Protein AF-A0A949LM29-F1 (afdb_monomer)

Secondary structure (DSSP, 8-state):
--HHHHHHHHHHHHHHHHTTS-HHHHHHHHHHHGGGGHHHHHHS-----------HHHHHHHHHHHHHHHHTT--SGGGS---

Mean predicted aligned error: 14.47 Å

Foldseek 3Di:
DPVQLVVLLVVQLVLCVVLVHRSVVLSVVSNVVNNCSVVCSVPPDSDPPPPCCPDVVVVVVVVVVVVVVVVVVPPDPVPPPDD

Radius of gyration: 21.89 Å; Cα contacts (8 Å, |Δi|>4): 48; chains: 1; bounding box: 41×32×58 Å

pLDDT: mean 73.17, std 9.86, range [49.34, 85.0]

Solvent-accessible surface area (backbone atoms only — not comparable to full-atom values): 4984 Å² total; per-residue (Å²): 132,63,69,67,25,64,64,32,24,62,56,46,19,50,51,31,43,77,68,77,42,66,27,70,63,46,30,55,43,11,68,75,56,22,66,62,43,49,54,59,64,69,68,47,75,84,68,72,86,66,75,85,73,73,54,67,67,56,56,53,49,54,50,50,53,50,51,53,54,54,53,70,70,55,88,50,87,82,74,56,83,80,128

Structure (mmCIF, N/CA/C/O backbone):
data_AF-A0A949LM29-F1
#
_entry.id   AF-A0A949LM29-F1
#
loop_
_atom_site.group_PDB
_atom_site.id
_atom_site.type_symbol
_atom_site.label_atom_id
_atom_site.label_alt_id
_atom_site.label_comp_id
_atom_site.label_asym_id
_atom_site.label_entity_id
_atom_site.label_seq_id
_atom_site.pdbx_PDB_ins_code
_atom_site.Cartn_x
_atom_site.Cartn_y
_atom_site.Cartn_z
_atom_site.occupancy
_atom_site.B_iso_or_equiv
_atom_site.auth_seq_id
_atom_site.auth_comp_id
_atom_site.auth_asym_id
_atom_site.auth_atom_id
_atom_site.pdbx_PDB_model_num
ATOM 1 N N . MET A 1 1 ? 4.882 -18.613 -6.820 1.00 56.94 1 MET A N 1
ATOM 2 C CA . MET A 1 1 ? 5.364 -17.215 -6.904 1.00 56.94 1 MET A CA 1
ATOM 3 C C . MET A 1 1 ? 6.436 -17.151 -7.974 1.00 56.94 1 MET A C 1
ATOM 5 O O . MET A 1 1 ? 7.449 -17.819 -7.824 1.00 56.94 1 MET A O 1
ATOM 9 N N . ASN A 1 2 ? 6.209 -16.414 -9.062 1.00 71.06 2 ASN A N 1
ATOM 10 C CA . ASN A 1 2 ? 7.261 -16.180 -10.053 1.00 71.06 2 ASN A CA 1
ATOM 11 C C . ASN A 1 2 ? 8.290 -15.215 -9.454 1.00 71.06 2 ASN A C 1
ATOM 13 O O . ASN A 1 2 ? 7.919 -14.122 -9.031 1.00 71.06 2 ASN A O 1
ATOM 17 N N . TRP A 1 3 ? 9.568 -15.599 -9.437 1.00 77.25 3 TRP A N 1
ATOM 18 C CA . TRP A 1 3 ? 10.689 -14.760 -8.978 1.00 77.25 3 TRP A CA 1
ATOM 19 C C . TRP A 1 3 ? 10.713 -13.379 -9.653 1.00 77.25 3 TRP A C 1
ATOM 21 O O . TRP A 1 3 ? 11.044 -12.373 -9.029 1.00 77.25 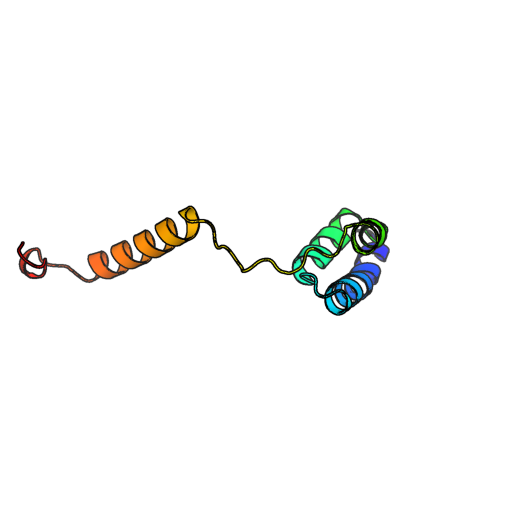3 TRP A O 1
ATOM 31 N N . TRP A 1 4 ? 10.233 -13.315 -10.895 1.00 77.44 4 TRP A N 1
ATOM 32 C CA . TRP A 1 4 ? 10.000 -12.088 -11.654 1.00 77.44 4 TRP A CA 1
ATOM 33 C C . TRP A 1 4 ? 9.069 -11.083 -10.961 1.00 77.44 4 TRP A C 1
ATOM 35 O O . TRP A 1 4 ? 9.336 -9.884 -10.990 1.00 77.44 4 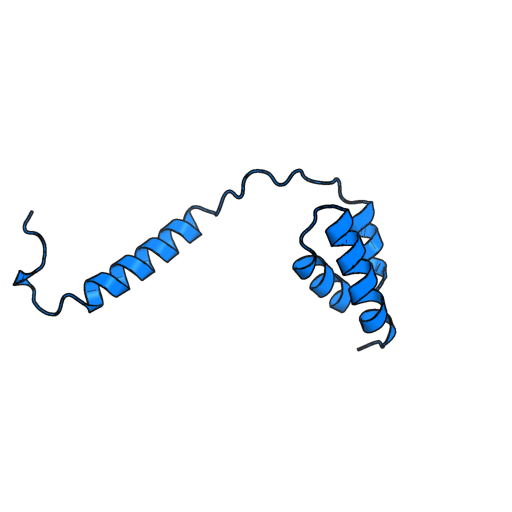TRP A O 1
ATOM 45 N N . ASN A 1 5 ? 8.012 -11.544 -10.285 1.00 78.12 5 ASN A N 1
ATOM 46 C CA . ASN A 1 5 ? 7.095 -10.653 -9.564 1.00 78.12 5 ASN A CA 1
ATOM 47 C C . ASN A 1 5 ? 7.763 -10.068 -8.313 1.00 78.12 5 ASN A C 1
ATOM 49 O O . ASN A 1 5 ? 7.499 -8.923 -7.945 1.00 78.12 5 ASN A O 1
ATOM 53 N N . LEU A 1 6 ? 8.664 -10.829 -7.685 1.00 79.50 6 LEU A N 1
ATOM 54 C CA . LEU A 1 6 ? 9.422 -10.377 -6.520 1.00 79.50 6 LEU A CA 1
ATOM 55 C C . LEU A 1 6 ? 10.384 -9.239 -6.896 1.0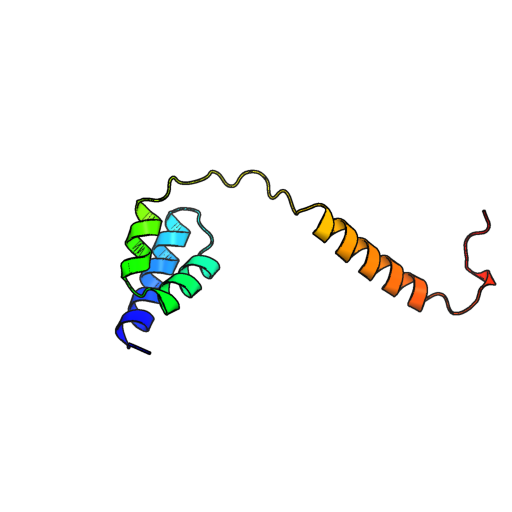0 79.50 6 LEU A C 1
ATOM 57 O O . LEU A 1 6 ? 10.429 -8.224 -6.209 1.00 79.50 6 LEU A O 1
ATOM 61 N N . LEU A 1 7 ? 11.081 -9.379 -8.029 1.00 82.75 7 LEU A N 1
ATOM 62 C CA . LEU A 1 7 ? 11.976 -8.360 -8.594 1.00 82.75 7 LEU A CA 1
ATOM 63 C C . LEU A 1 7 ? 11.227 -7.128 -9.120 1.00 82.75 7 LEU A C 1
ATOM 65 O O . LEU A 1 7 ? 11.712 -6.006 -8.991 1.00 82.75 7 LEU A O 1
ATOM 69 N N . ALA A 1 8 ? 10.026 -7.313 -9.671 1.00 80.81 8 ALA A N 1
ATOM 70 C CA . ALA A 1 8 ? 9.194 -6.205 -10.132 1.00 80.81 8 ALA A CA 1
ATOM 71 C C . ALA A 1 8 ? 8.643 -5.363 -8.967 1.00 80.81 8 ALA A C 1
ATOM 73 O O . ALA A 1 8 ? 8.505 -4.151 -9.100 1.00 80.81 8 ALA A O 1
ATOM 74 N N . THR A 1 9 ? 8.366 -5.975 -7.811 1.00 83.31 9 THR A N 1
ATOM 75 C CA . THR A 1 9 ? 7.758 -5.307 -6.644 1.00 83.31 9 THR A CA 1
ATOM 76 C C . THR A 1 9 ? 8.467 -4.011 -6.216 1.00 83.31 9 THR A C 1
ATOM 78 O O . THR A 1 9 ? 7.783 -2.987 -6.143 1.00 83.31 9 THR A O 1
ATOM 81 N N . PRO A 1 10 ? 9.794 -3.976 -5.972 1.00 84.75 10 PRO A N 1
ATOM 82 C CA . PRO A 1 10 ? 10.481 -2.739 -5.594 1.00 84.75 10 PRO A CA 1
ATOM 83 C C . PRO A 1 10 ? 10.450 -1.683 -6.705 1.00 84.75 10 PRO A C 1
ATOM 85 O O . PRO A 1 10 ? 10.289 -0.501 -6.411 1.00 84.75 10 PRO A O 1
ATOM 88 N N . ILE A 1 11 ? 10.527 -2.095 -7.974 1.00 85.00 11 ILE A N 1
ATOM 89 C CA . ILE A 1 11 ? 10.493 -1.186 -9.129 1.00 85.00 11 ILE A CA 1
ATOM 90 C C . ILE A 1 11 ? 9.122 -0.508 -9.223 1.00 85.00 11 ILE A C 1
ATOM 92 O O . ILE A 1 11 ? 9.034 0.717 -9.299 1.00 85.00 11 ILE A O 1
ATOM 96 N N . VAL A 1 12 ? 8.039 -1.287 -9.158 1.00 82.75 12 VAL A N 1
ATOM 97 C CA . VAL A 1 12 ? 6.670 -0.757 -9.222 1.00 82.75 12 VAL A CA 1
ATOM 98 C C . VAL A 1 12 ? 6.339 0.076 -7.985 1.00 82.75 12 VAL A C 1
ATOM 100 O O . VAL A 1 12 ? 5.707 1.124 -8.108 1.00 82.75 12 VAL A O 1
ATOM 103 N N . ALA A 1 13 ? 6.791 -0.338 -6.798 1.00 82.88 13 ALA A N 1
ATOM 104 C CA . ALA A 1 13 ? 6.602 0.421 -5.565 1.00 82.88 13 ALA A CA 1
ATOM 105 C C . ALA A 1 13 ? 7.320 1.779 -5.613 1.00 82.88 13 ALA A C 1
ATOM 107 O O . ALA A 1 13 ? 6.719 2.796 -5.262 1.00 82.88 13 ALA A O 1
ATOM 108 N N . PHE A 1 14 ? 8.562 1.814 -6.106 1.00 84.56 14 PHE A N 1
ATOM 109 C CA . PHE A 1 14 ? 9.318 3.052 -6.291 1.00 84.56 14 PHE A CA 1
ATOM 110 C C . PHE A 1 14 ? 8.647 3.973 -7.316 1.00 84.56 14 PHE A C 1
ATOM 112 O O . PHE A 1 14 ? 8.480 5.168 -7.075 1.00 84.56 14 PHE A O 1
ATOM 119 N N . TYR A 1 15 ? 8.169 3.414 -8.428 1.00 82.50 15 TYR A N 1
ATOM 120 C CA . TYR A 1 15 ? 7.471 4.183 -9.456 1.00 82.50 15 TYR A CA 1
ATOM 121 C C . TYR A 1 15 ? 6.117 4.724 -8.967 1.00 82.50 15 TYR A C 1
ATOM 123 O O . TYR A 1 15 ? 5.746 5.865 -9.255 1.00 82.50 15 TYR A O 1
ATOM 131 N N . ALA A 1 16 ? 5.381 3.934 -8.178 1.00 82.56 16 ALA A N 1
ATOM 132 C CA . ALA A 1 16 ? 4.153 4.369 -7.514 1.00 82.56 16 ALA A CA 1
ATOM 133 C C . ALA A 1 16 ? 4.429 5.528 -6.554 1.00 82.56 16 ALA A C 1
ATOM 135 O O . ALA A 1 16 ? 3.685 6.510 -6.565 1.00 82.56 16 ALA A O 1
ATOM 136 N N . PHE A 1 17 ? 5.509 5.423 -5.775 1.00 80.88 17 PHE A N 1
ATOM 137 C CA . PHE A 1 17 ? 5.944 6.457 -4.846 1.00 80.88 17 PHE A CA 1
ATOM 138 C C . PHE A 1 17 ? 6.303 7.758 -5.575 1.00 80.88 17 PHE A C 1
ATOM 140 O O . PHE A 1 17 ? 5.742 8.805 -5.257 1.00 80.88 17 PHE A O 1
ATOM 147 N N . ALA A 1 18 ? 7.127 7.689 -6.626 1.00 82.56 18 ALA A N 1
ATOM 148 C CA . ALA A 1 18 ? 7.481 8.841 -7.459 1.00 82.56 18 ALA A CA 1
ATOM 149 C C . ALA A 1 18 ? 6.255 9.495 -8.128 1.00 82.56 18 ALA A C 1
ATOM 151 O O . ALA A 1 18 ? 6.201 10.708 -8.320 1.00 82.56 18 ALA A O 1
ATOM 152 N N . CYS A 1 19 ? 5.225 8.708 -8.451 1.00 78.94 19 CYS A N 1
ATOM 153 C CA . CYS A 1 19 ? 3.960 9.217 -8.980 1.00 78.94 19 CYS A CA 1
ATOM 154 C C . CYS A 1 19 ? 3.001 9.791 -7.919 1.00 78.94 19 CYS A C 1
ATOM 156 O O . CYS A 1 19 ? 1.901 10.208 -8.294 1.00 78.94 19 CYS A O 1
ATOM 158 N N . GLY A 1 20 ? 3.368 9.806 -6.632 1.00 73.94 20 GLY A N 1
ATOM 159 C CA . GLY A 1 20 ? 2.513 10.276 -5.535 1.00 73.94 20 GLY A CA 1
ATOM 160 C C . GLY A 1 20 ? 1.358 9.326 -5.201 1.00 73.94 20 GLY A C 1
ATOM 161 O O . GLY A 1 20 ? 0.318 9.753 -4.701 1.00 73.94 20 GLY A O 1
ATOM 162 N N . ARG A 1 21 ? 1.492 8.033 -5.523 1.00 76.44 21 ARG A N 1
ATOM 163 C CA . ARG A 1 21 ? 0.497 6.991 -5.232 1.00 76.44 21 ARG A CA 1
ATOM 164 C C . ARG A 1 21 ? 0.943 6.130 -4.056 1.00 76.44 21 ARG A C 1
ATOM 166 O O . ARG A 1 21 ? 2.126 5.987 -3.777 1.00 76.44 21 ARG A O 1
ATOM 173 N N . ASN A 1 22 ? -0.024 5.488 -3.401 1.00 80.44 22 ASN A N 1
ATOM 174 C CA . ASN A 1 22 ? 0.236 4.575 -2.288 1.00 80.44 22 ASN A CA 1
ATOM 175 C C . ASN A 1 22 ? 1.100 3.377 -2.716 1.00 80.44 22 ASN A C 1
ATOM 177 O O . ASN A 1 22 ? 0.574 2.397 -3.251 1.00 80.44 22 ASN A O 1
ATOM 181 N N . ALA A 1 23 ? 2.401 3.444 -2.426 1.00 81.38 23 ALA A N 1
ATOM 182 C CA . ALA A 1 23 ? 3.382 2.412 -2.757 1.00 81.38 23 ALA A CA 1
ATOM 183 C C . ALA A 1 23 ? 2.978 1.031 -2.221 1.00 81.38 23 ALA A C 1
ATOM 185 O O . ALA A 1 23 ? 3.079 0.039 -2.935 1.00 81.38 23 ALA A O 1
ATOM 186 N N . PHE A 1 24 ? 2.408 0.975 -1.012 1.00 83.06 24 PHE A N 1
ATOM 187 C CA . PHE A 1 24 ? 1.984 -0.277 -0.381 1.00 83.06 24 PHE A CA 1
ATOM 188 C C . PHE A 1 24 ? 0.851 -0.983 -1.144 1.00 83.06 24 PHE A C 1
ATOM 190 O O . PHE A 1 24 ? 0.902 -2.188 -1.376 1.00 83.06 24 PHE A O 1
ATOM 197 N N . ARG A 1 25 ? -0.157 -0.228 -1.610 1.00 82.44 25 ARG A N 1
ATOM 198 C CA . ARG A 1 25 ? -1.253 -0.787 -2.426 1.00 82.44 25 ARG A CA 1
ATOM 199 C C . ARG A 1 25 ? -0.732 -1.311 -3.763 1.00 82.44 25 ARG A C 1
ATOM 201 O O . ARG A 1 25 ? -1.155 -2.369 -4.212 1.00 82.44 25 ARG A O 1
ATOM 208 N N . TRP A 1 26 ? 0.196 -0.584 -4.380 1.00 83.25 26 TRP A N 1
ATOM 209 C CA . TRP A 1 26 ? 0.798 -0.982 -5.651 1.00 83.25 26 TRP A CA 1
ATOM 210 C C . TRP A 1 26 ? 1.750 -2.173 -5.521 1.00 83.25 26 TRP A C 1
ATOM 212 O O . TRP A 1 26 ? 1.764 -3.018 -6.412 1.00 83.25 26 TRP A O 1
ATOM 222 N N . ALA A 1 27 ? 2.461 -2.314 -4.403 1.00 82.69 27 ALA A N 1
ATOM 223 C CA . ALA A 1 27 ? 3.250 -3.508 -4.106 1.00 82.69 27 ALA A CA 1
ATOM 224 C C . ALA A 1 27 ? 2.365 -4.767 -4.045 1.00 82.69 27 ALA A C 1
ATOM 226 O O . ALA A 1 27 ? 2.678 -5.766 -4.686 1.00 82.69 27 ALA A O 1
ATOM 227 N N . ILE A 1 28 ? 1.201 -4.692 -3.385 1.00 84.12 28 ILE A N 1
ATOM 228 C CA . ILE A 1 28 ? 0.222 -5.795 -3.356 1.00 84.12 28 ILE A CA 1
ATOM 229 C C . ILE A 1 28 ? -0.287 -6.112 -4.770 1.00 84.12 28 ILE A C 1
ATOM 231 O O . ILE A 1 28 ? -0.324 -7.276 -5.165 1.00 84.12 28 ILE A O 1
ATOM 235 N N . TYR A 1 29 ? -0.623 -5.092 -5.569 1.00 81.88 29 TYR A N 1
ATOM 236 C CA . TYR A 1 29 ? -1.033 -5.312 -6.961 1.00 81.88 29 TYR A CA 1
ATOM 237 C C . TYR A 1 29 ? 0.073 -5.940 -7.816 1.00 81.88 29 TYR A C 1
ATOM 239 O O . TYR A 1 29 ? -0.230 -6.743 -8.693 1.00 81.88 29 TYR A O 1
ATOM 247 N N . THR A 1 30 ? 1.341 -5.636 -7.536 1.00 84.81 30 THR A N 1
ATOM 248 C CA . THR A 1 30 ? 2.493 -6.229 -8.234 1.00 84.81 30 THR A CA 1
ATOM 249 C C . THR A 1 30 ? 2.670 -7.705 -7.888 1.00 84.81 30 THR A C 1
ATOM 251 O O . THR A 1 30 ? 3.097 -8.487 -8.730 1.00 84.81 30 THR A O 1
ATOM 254 N N . LEU A 1 31 ? 2.279 -8.142 -6.690 1.00 81.19 31 LEU A N 1
ATOM 255 C CA . LEU A 1 31 ? 2.299 -9.567 -6.348 1.00 81.19 31 LEU A CA 1
ATOM 256 C C . LEU A 1 31 ? 1.242 -10.368 -7.124 1.00 81.19 31 LEU A C 1
ATOM 258 O O . LEU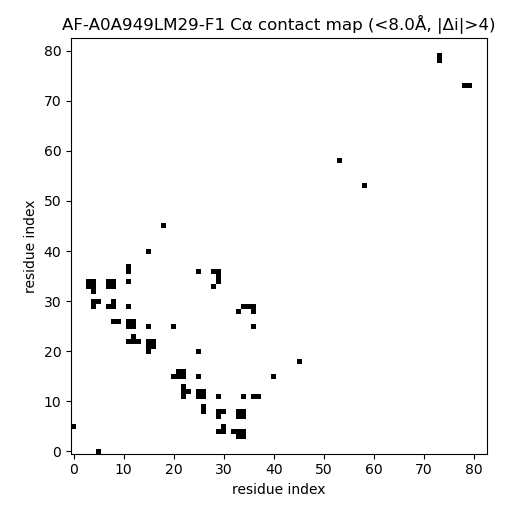 A 1 31 ? 1.505 -11.510 -7.499 1.00 81.19 31 LEU A O 1
ATOM 262 N N . ILE A 1 32 ? 0.083 -9.758 -7.398 1.00 81.75 32 ILE A N 1
ATOM 263 C CA . ILE A 1 32 ? -1.046 -10.389 -8.103 1.00 81.75 32 ILE A CA 1
ATOM 264 C C . ILE A 1 32 ? -0.851 -10.343 -9.626 1.00 81.75 32 ILE A C 1
ATOM 266 O O . ILE A 1 32 ? -0.976 -11.364 -10.295 1.00 81.75 32 ILE A O 1
ATOM 270 N N . PHE A 1 33 ? -0.529 -9.170 -10.174 1.00 79.12 33 PHE A N 1
ATOM 271 C CA . PHE A 1 33 ? -0.436 -8.930 -11.621 1.00 79.12 33 PHE A CA 1
ATOM 272 C C . PHE A 1 33 ? 1.003 -8.947 -12.159 1.00 79.12 33 PHE A C 1
ATOM 274 O O . PHE A 1 33 ? 1.214 -8.877 -13.370 1.00 79.12 33 PHE A O 1
ATOM 281 N N . GLY A 1 34 ? 2.009 -9.036 -11.287 1.00 80.25 34 GLY A N 1
ATOM 282 C CA . GLY A 1 34 ? 3.413 -8.974 -11.685 1.00 80.25 34 GLY A CA 1
ATOM 283 C C . GLY A 1 34 ? 3.797 -7.621 -12.280 1.00 80.25 34 GLY A C 1
ATOM 284 O O . GLY A 1 34 ? 3.258 -6.571 -11.923 1.00 80.25 34 GLY A O 1
ATOM 285 N N . PHE A 1 35 ? 4.717 -7.660 -13.242 1.00 75.81 35 PHE A N 1
ATOM 286 C CA . PHE A 1 35 ? 5.210 -6.488 -13.972 1.00 75.81 35 PHE A CA 1
ATOM 287 C C . PHE A 1 35 ? 4.097 -5.695 -14.686 1.00 75.81 35 PHE A C 1
ATOM 289 O O . PHE A 1 35 ? 4.195 -4.476 -14.832 1.00 75.81 35 PHE A O 1
ATOM 296 N N . PHE A 1 36 ? 2.989 -6.349 -15.058 1.00 75.81 36 PHE A N 1
ATOM 297 C CA . PHE A 1 36 ? 1.849 -5.693 -15.705 1.00 75.81 36 PHE A CA 1
ATOM 298 C C . PHE A 1 36 ? 1.160 -4.646 -14.823 1.00 75.81 36 PHE A C 1
ATOM 300 O O . PHE A 1 36 ? 0.439 -3.807 -15.356 1.00 75.81 36 PHE A O 1
ATOM 307 N N . ALA A 1 37 ? 1.424 -4.615 -13.509 1.00 75.75 37 ALA A N 1
ATOM 308 C CA . ALA A 1 37 ? 0.947 -3.559 -12.616 1.00 75.75 37 ALA A CA 1
ATOM 309 C C . ALA A 1 37 ? 1.457 -2.154 -13.007 1.00 75.75 37 ALA A C 1
ATOM 311 O O . ALA A 1 37 ? 0.832 -1.159 -12.652 1.00 75.75 37 ALA A O 1
ATOM 312 N N . ILE A 1 38 ? 2.534 -2.043 -13.792 1.00 75.38 38 ILE A N 1
ATOM 313 C CA . ILE A 1 38 ? 3.043 -0.752 -14.287 1.00 75.38 38 ILE A CA 1
ATOM 314 C C . ILE A 1 38 ? 2.070 -0.098 -15.277 1.00 75.38 38 ILE A C 1
ATOM 316 O O . ILE A 1 38 ? 1.917 1.123 -15.275 1.00 75.38 38 IL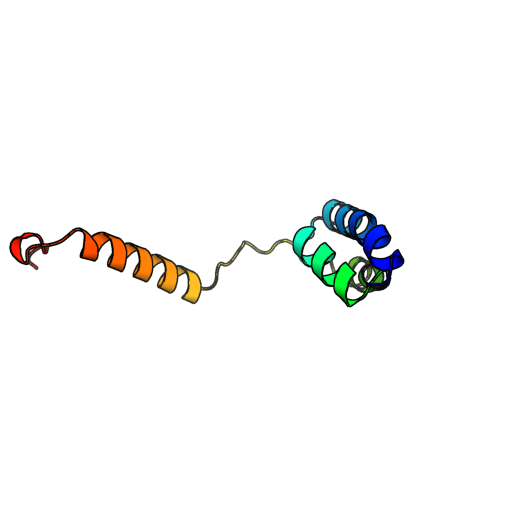E A O 1
ATOM 320 N N . ILE A 1 39 ? 1.366 -0.890 -16.090 1.00 78.06 39 ILE A N 1
ATOM 321 C CA . ILE A 1 39 ? 0.438 -0.381 -17.110 1.00 78.06 39 ILE A CA 1
ATOM 322 C C . ILE A 1 39 ? -0.683 0.456 -16.475 1.00 78.06 39 ILE A C 1
ATOM 324 O O . ILE A 1 39 ? -0.793 1.636 -16.805 1.00 78.06 39 ILE A O 1
ATOM 328 N N . PRO A 1 40 ? -1.485 -0.052 -15.519 1.00 75.81 40 PRO A N 1
ATOM 329 C CA . PRO A 1 40 ? -2.488 0.769 -14.849 1.00 75.81 40 PRO A CA 1
ATOM 330 C C . PRO A 1 40 ? -1.848 1.877 -13.996 1.00 75.81 40 PRO A C 1
ATOM 332 O O . PRO A 1 40 ? -2.469 2.914 -13.759 1.00 75.81 40 PRO A O 1
ATOM 335 N N . LEU A 1 41 ? -0.598 1.722 -13.555 1.00 73.62 41 LEU A N 1
ATOM 336 C CA . LEU A 1 41 ? 0.111 2.777 -12.834 1.00 73.62 41 LEU A CA 1
ATOM 337 C C . LEU A 1 41 ? 0.352 4.001 -13.737 1.00 73.62 41 LEU A C 1
ATOM 339 O O . LEU A 1 41 ? 0.061 5.121 -13.314 1.00 73.62 41 LEU A O 1
ATOM 343 N N . LEU A 1 42 ? 0.764 3.784 -14.988 1.00 75.38 42 LEU A N 1
ATOM 344 C CA . LEU A 1 42 ? 0.965 4.832 -15.994 1.00 75.38 42 LEU A CA 1
ATOM 345 C C . LEU A 1 42 ? -0.346 5.342 -16.612 1.00 75.38 42 LEU A C 1
ATOM 347 O O . LEU A 1 42 ? -0.506 6.547 -16.788 1.00 75.38 42 LEU A O 1
ATOM 351 N N . PHE A 1 43 ? -1.292 4.446 -16.914 1.00 75.56 43 PHE A N 1
ATOM 352 C CA . PHE A 1 43 ? -2.524 4.790 -17.634 1.00 75.56 43 PHE A CA 1
ATOM 353 C C . PHE A 1 43 ? -3.635 5.361 -16.755 1.00 75.56 43 PHE A C 1
ATOM 355 O O . PHE A 1 43 ? -4.427 6.173 -17.237 1.00 75.56 43 PHE A O 1
ATOM 362 N N . LEU A 1 44 ? -3.744 4.972 -15.475 1.00 71.62 44 LEU A N 1
ATOM 363 C CA . LEU A 1 44 ? -4.740 5.623 -14.626 1.00 71.62 44 LEU A CA 1
ATOM 364 C C . LEU A 1 44 ? -4.376 7.102 -14.501 1.00 71.62 44 LEU A C 1
ATOM 366 O O . LEU A 1 44 ? -3.229 7.454 -14.237 1.00 71.62 44 LEU A O 1
ATOM 370 N N . ARG A 1 45 ? -5.363 7.985 -14.631 1.00 62.75 45 ARG A N 1
ATOM 371 C CA . ARG A 1 45 ? -5.168 9.411 -14.372 1.00 62.75 45 ARG A CA 1
ATOM 372 C C . ARG A 1 45 ? -4.718 9.587 -12.921 1.00 62.75 45 ARG A C 1
ATOM 374 O O . ARG A 1 45 ? -5.322 8.997 -12.020 1.00 62.75 45 ARG A O 1
ATOM 381 N N . LYS A 1 46 ? -3.655 10.370 -12.684 1.00 63.19 46 LYS A N 1
ATOM 382 C CA . LYS A 1 46 ? -3.247 10.780 -11.330 1.00 63.19 46 LYS A CA 1
ATOM 383 C C . LYS A 1 46 ? -4.455 11.467 -10.697 1.00 63.19 46 LYS A C 1
ATOM 385 O O . LYS A 1 46 ? -4.773 12.601 -11.041 1.00 63.19 46 LYS A O 1
ATOM 390 N N . ARG A 1 47 ? -5.194 10.749 -9.846 1.00 60.25 47 ARG A N 1
ATOM 391 C CA . ARG A 1 47 ? -6.203 11.398 -9.019 1.00 60.25 47 ARG A CA 1
ATOM 392 C C . ARG A 1 47 ? -5.395 12.242 -8.038 1.00 60.25 47 ARG A C 1
ATOM 394 O O . ARG A 1 47 ? -4.554 11.649 -7.356 1.00 60.25 47 ARG A O 1
ATOM 401 N N . PRO A 1 48 ? -5.585 13.573 -7.982 1.00 57.00 48 PRO A N 1
ATOM 402 C CA . PRO A 1 48 ? -5.094 14.311 -6.832 1.00 57.00 48 PRO A CA 1
ATOM 403 C C . PRO A 1 48 ? -5.624 13.578 -5.604 1.00 57.00 48 PRO A C 1
ATOM 405 O O . PRO A 1 48 ? -6.728 13.016 -5.657 1.00 57.00 48 PRO A O 1
ATOM 408 N N . ILE A 1 49 ? -4.809 13.496 -4.558 1.00 58.19 49 ILE A N 1
ATOM 409 C CA . ILE A 1 49 ? -5.234 12.984 -3.260 1.00 58.19 49 ILE A CA 1
ATOM 410 C C . ILE A 1 49 ? -6.349 13.938 -2.8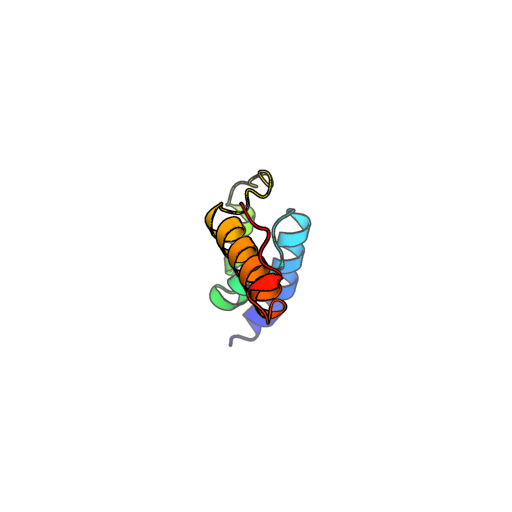22 1.00 58.19 49 ILE A C 1
ATOM 412 O O . ILE A 1 49 ? -6.089 14.967 -2.216 1.00 58.19 49 ILE A O 1
ATOM 416 N N . LYS A 1 50 ? -7.582 13.669 -3.270 1.00 52.34 50 LYS A N 1
ATOM 417 C CA . LYS A 1 50 ? -8.780 14.341 -2.795 1.00 52.34 50 LYS A CA 1
ATOM 418 C C . LYS A 1 50 ? -8.757 14.080 -1.308 1.00 52.34 50 LYS A C 1
ATOM 420 O O . LYS A 1 50 ? -8.554 12.921 -0.928 1.00 52.34 50 LYS A O 1
ATOM 425 N N . ASP A 1 51 ? -8.880 15.157 -0.544 1.00 54.66 51 ASP A N 1
ATOM 426 C CA . ASP A 1 51 ? -8.861 15.166 0.909 1.00 54.66 51 ASP A CA 1
ATOM 427 C C . ASP A 1 51 ? -9.428 13.867 1.440 1.00 54.66 51 ASP A C 1
ATOM 429 O O . ASP A 1 51 ? -10.504 13.437 1.003 1.00 54.66 51 ASP A O 1
ATOM 433 N N . LEU A 1 52 ? -8.622 13.218 2.282 1.00 54.94 52 LEU A N 1
ATOM 434 C CA . LEU A 1 52 ? -8.852 11.905 2.858 1.00 54.94 52 LEU A CA 1
ATOM 435 C C . LEU A 1 52 ? -10.196 11.936 3.596 1.00 54.94 52 LEU A C 1
ATOM 437 O O . LEU A 1 52 ? -10.273 12.147 4.801 1.00 54.94 52 LEU A O 1
ATOM 441 N N . THR A 1 53 ? -11.273 11.775 2.840 1.00 57.44 53 THR A N 1
ATOM 442 C CA . THR A 1 53 ? -12.647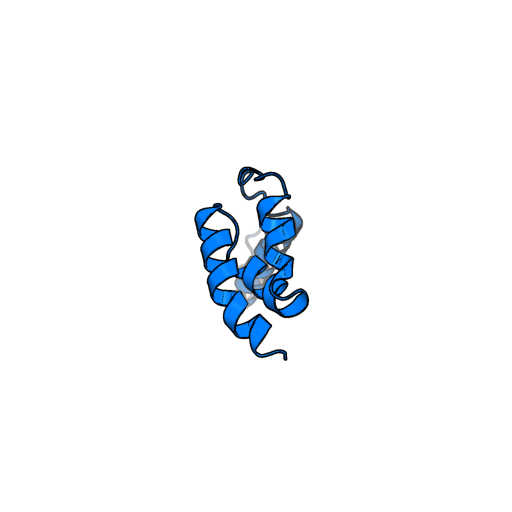 11.761 3.310 1.00 57.44 53 THR A CA 1
ATOM 443 C C . THR A 1 53 ? -12.832 10.363 3.844 1.00 57.44 53 THR A C 1
ATOM 445 O O . THR A 1 53 ? -13.267 9.439 3.158 1.00 57.44 53 THR A O 1
ATOM 448 N N . ILE A 1 54 ? -12.328 10.184 5.064 1.00 65.31 54 ILE A N 1
ATOM 449 C CA . ILE A 1 54 ? -12.538 8.983 5.849 1.00 65.31 54 ILE A CA 1
ATOM 450 C C . ILE A 1 54 ? -14.061 8.776 5.886 1.00 65.31 54 ILE A C 1
ATOM 452 O O . ILE A 1 54 ? -14.774 9.694 6.292 1.00 65.31 54 ILE A O 1
ATOM 456 N N . PRO A 1 55 ? -14.575 7.623 5.422 1.00 71.88 55 PRO A N 1
ATOM 457 C CA . PRO A 1 55 ? -16.011 7.394 5.340 1.00 71.88 55 PRO A CA 1
ATOM 458 C C . PRO A 1 55 ? -16.671 7.557 6.712 1.00 71.88 55 PRO A C 1
ATOM 460 O O . PRO A 1 55 ? -16.123 7.083 7.710 1.00 71.88 55 PRO A O 1
ATOM 463 N N . ASP A 1 56 ? -17.869 8.140 6.771 1.00 74.06 56 ASP A N 1
ATOM 464 C CA . ASP A 1 56 ? -18.591 8.385 8.033 1.00 74.06 56 ASP A CA 1
ATOM 465 C C . ASP A 1 56 ? -18.796 7.112 8.871 1.00 74.06 56 ASP A C 1
ATOM 467 O O . ASP A 1 56 ? -18.751 7.141 10.103 1.00 74.06 56 ASP A O 1
ATOM 471 N N . TRP A 1 57 ? -18.935 5.958 8.210 1.00 74.19 57 TRP A N 1
ATOM 472 C CA . TRP A 1 57 ? -18.972 4.648 8.867 1.00 74.19 57 TRP A CA 1
ATOM 473 C C . TRP A 1 57 ? -17.724 4.387 9.727 1.00 74.19 57 TRP A C 1
ATOM 475 O O . TRP A 1 57 ? -17.837 3.851 10.832 1.00 74.19 57 TRP A O 1
ATOM 485 N N . PHE A 1 58 ? -16.540 4.787 9.260 1.00 77.06 58 PHE A N 1
ATOM 486 C CA . PHE A 1 58 ? -15.291 4.592 9.988 1.00 77.06 58 PHE A CA 1
ATOM 487 C C . PHE A 1 58 ? -15.221 5.497 11.223 1.00 77.06 58 PHE A C 1
ATOM 489 O O . PHE A 1 58 ? -14.861 5.029 12.305 1.00 77.06 58 PHE A O 1
ATOM 496 N N . TYR A 1 59 ? -15.665 6.755 11.110 1.00 77.31 59 TYR A N 1
ATOM 497 C CA . TYR A 1 59 ? -15.825 7.639 12.270 1.00 77.31 59 TYR A CA 1
ATOM 498 C C . TYR A 1 59 ? -16.812 7.063 13.291 1.00 77.31 59 TYR A C 1
ATOM 500 O O . TYR A 1 59 ? -16.519 7.044 14.488 1.00 77.31 59 TYR A O 1
ATOM 508 N N . ALA A 1 60 ? -17.949 6.530 12.835 1.00 79.38 60 ALA A N 1
ATOM 509 C CA . ALA A 1 60 ? -18.933 5.894 13.706 1.00 79.38 60 ALA A CA 1
ATOM 510 C C . ALA A 1 60 ? -18.361 4.658 14.424 1.00 79.38 60 ALA A C 1
ATOM 512 O O . ALA A 1 60 ? -18.635 4.448 15.609 1.00 79.38 60 ALA A O 1
ATOM 513 N N . LEU A 1 61 ? -17.535 3.861 13.740 1.00 80.19 61 LEU A N 1
ATOM 514 C CA . LEU A 1 61 ? -16.888 2.683 14.314 1.00 80.19 61 LEU A CA 1
ATOM 515 C C . LEU A 1 61 ? -15.865 3.067 15.392 1.00 80.19 61 LEU A C 1
ATOM 517 O O . LEU A 1 61 ? -15.924 2.547 16.506 1.00 80.19 61 LEU A O 1
ATOM 521 N N . VAL A 1 62 ? -14.970 4.016 15.096 1.00 80.00 62 VAL A N 1
ATOM 522 C CA . VAL A 1 62 ? -13.965 4.512 16.054 1.00 80.00 62 VAL A CA 1
ATOM 523 C C . VAL A 1 62 ? -14.649 5.127 17.273 1.00 80.00 62 VAL A C 1
ATOM 525 O O . VAL A 1 62 ? -14.260 4.846 18.408 1.00 80.00 62 VAL A O 1
ATOM 528 N N . ARG A 1 63 ? -15.726 5.896 17.064 1.00 78.25 63 ARG A N 1
ATOM 529 C CA . ARG A 1 63 ? -16.519 6.479 18.153 1.00 78.25 63 ARG A CA 1
ATOM 530 C C . ARG A 1 63 ? -17.134 5.397 19.041 1.00 78.25 63 ARG A C 1
ATOM 532 O O . ARG A 1 63 ? -17.016 5.486 20.258 1.00 78.25 63 ARG A O 1
ATOM 539 N N . ARG A 1 64 ? -17.713 4.339 18.460 1.00 79.19 64 ARG A N 1
ATOM 540 C CA . ARG A 1 64 ? -18.248 3.187 19.212 1.00 79.19 64 ARG A CA 1
ATOM 541 C C . ARG A 1 64 ? -17.168 2.453 20.001 1.00 79.19 64 ARG A C 1
ATOM 543 O O . ARG A 1 64 ? -17.413 2.083 21.144 1.00 79.19 64 ARG A O 1
ATOM 550 N N . PHE A 1 65 ? -15.981 2.260 19.430 1.00 80.38 65 PHE A N 1
ATOM 551 C CA . PHE A 1 65 ? -14.862 1.636 20.141 1.00 80.38 65 PHE A CA 1
ATOM 552 C C . PHE A 1 65 ? -14.382 2.482 21.320 1.00 80.38 65 PHE A C 1
ATOM 554 O O . PHE A 1 65 ? -14.138 1.938 22.397 1.00 80.38 65 PHE A O 1
ATOM 561 N N . ARG A 1 66 ? -14.291 3.804 21.139 1.00 77.81 66 ARG A N 1
ATOM 562 C CA . ARG A 1 66 ? -13.928 4.733 22.213 1.00 77.81 66 ARG A CA 1
ATOM 563 C C . ARG A 1 66 ? -14.971 4.734 23.328 1.00 77.81 66 ARG A C 1
ATOM 565 O O . ARG A 1 66 ? -14.609 4.518 24.476 1.00 77.81 66 ARG A O 1
ATOM 572 N N . ILE A 1 67 ? -16.254 4.852 22.981 1.00 77.44 67 ILE A N 1
ATOM 573 C CA . ILE A 1 67 ? -17.372 4.775 23.934 1.00 77.44 67 ILE A CA 1
ATOM 574 C C . ILE A 1 67 ? -17.357 3.438 24.679 1.00 77.44 67 ILE A C 1
ATOM 576 O O . ILE A 1 67 ? -17.468 3.415 25.895 1.00 77.44 67 ILE A O 1
ATOM 580 N N . LYS A 1 68 ? -17.149 2.313 23.985 1.00 76.38 68 LYS A N 1
ATOM 581 C CA . LYS A 1 68 ? -17.063 0.989 24.618 1.00 76.38 68 LYS A CA 1
ATOM 582 C C . LYS A 1 68 ? -15.871 0.880 25.574 1.00 76.38 68 LYS A C 1
ATOM 584 O O . LYS A 1 68 ? -15.967 0.184 26.578 1.00 76.38 68 LYS A O 1
ATOM 589 N N . ARG A 1 69 ? -14.754 1.546 25.270 1.00 76.38 69 ARG A N 1
ATOM 590 C CA . ARG A 1 69 ? -13.571 1.594 26.140 1.00 76.38 69 ARG A CA 1
ATOM 591 C C . ARG A 1 69 ? -13.817 2.449 27.382 1.00 76.38 69 ARG A C 1
ATOM 593 O O . ARG A 1 69 ? -13.452 2.011 28.465 1.00 76.38 69 ARG A O 1
ATOM 600 N N . GLU A 1 70 ? -14.448 3.609 27.227 1.00 70.94 70 GLU A N 1
ATOM 601 C CA . GLU A 1 70 ? -14.793 4.506 28.338 1.00 70.94 70 GLU A CA 1
ATOM 602 C C . GLU A 1 70 ? -15.895 3.900 29.224 1.00 70.94 70 GLU A C 1
ATOM 604 O O . GLU A 1 70 ? -15.738 3.840 30.436 1.00 70.94 70 GLU A O 1
ATOM 609 N N . LEU A 1 71 ? -16.935 3.293 28.643 1.00 68.12 71 LEU A N 1
ATOM 610 C CA . LEU A 1 71 ? -17.966 2.551 29.386 1.00 68.12 71 LEU A CA 1
ATOM 611 C C . LEU A 1 71 ? -17.401 1.352 30.155 1.00 68.12 71 LEU A C 1
ATOM 613 O O . LEU A 1 71 ? -17.906 1.019 31.217 1.00 68.12 71 LEU A O 1
ATOM 617 N N . LYS A 1 72 ? -16.343 0.705 29.650 1.00 64.94 72 LYS A N 1
ATOM 618 C CA . LYS A 1 72 ? -15.675 -0.398 30.359 1.00 64.94 72 LYS A CA 1
ATOM 619 C C . LYS A 1 72 ? -14.876 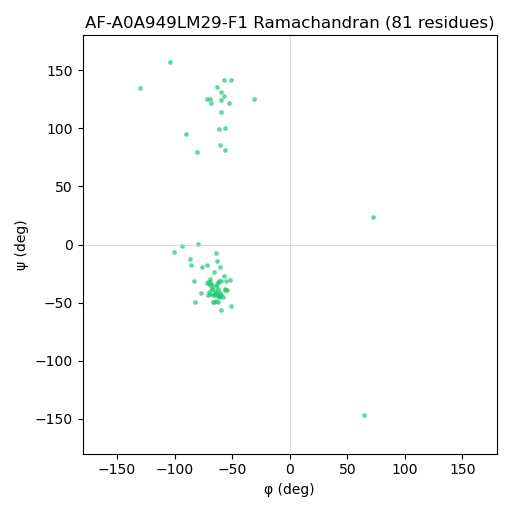0.083 31.578 1.00 64.94 72 LYS A C 1
ATOM 621 O O . LYS A 1 72 ? -14.522 -0.735 32.418 1.00 64.94 72 LYS A O 1
ATOM 626 N N . GLN A 1 73 ? -14.565 1.378 31.664 1.00 63.19 73 GLN A N 1
ATOM 627 C CA . GLN A 1 73 ? -13.945 1.983 32.847 1.00 63.19 73 GLN A CA 1
ATOM 628 C C . GLN A 1 73 ? -14.979 2.402 33.902 1.00 63.19 73 GLN A C 1
ATOM 630 O O . GLN A 1 73 ? -14.619 2.567 35.063 1.00 63.19 73 GLN A O 1
ATOM 635 N N . ILE A 1 74 ? -16.255 2.519 33.526 1.00 60.12 74 ILE A N 1
ATOM 636 C CA . ILE A 1 74 ? -17.353 2.877 34.425 1.00 60.12 74 ILE A CA 1
ATOM 637 C C . ILE A 1 74 ? -17.931 1.584 35.020 1.00 60.12 74 ILE A C 1
ATOM 639 O O . ILE A 1 74 ? -18.753 0.913 34.403 1.00 60.12 74 ILE A O 1
ATOM 643 N N . ASN A 1 75 ? -17.469 1.207 36.215 1.00 59.84 75 ASN A N 1
ATOM 644 C CA . ASN A 1 75 ? -17.919 -0.007 36.917 1.00 59.84 75 ASN A CA 1
ATOM 645 C C . ASN A 1 75 ? -19.181 0.202 37.774 1.00 59.84 75 ASN A C 1
ATOM 647 O O . ASN A 1 75 ? -19.782 -0.778 38.211 1.00 59.84 75 ASN A O 1
ATOM 651 N N . THR A 1 76 ? -19.603 1.449 38.010 1.00 58.03 76 THR A N 1
ATOM 652 C CA . THR A 1 76 ? -20.701 1.766 38.937 1.00 58.03 76 THR A CA 1
ATOM 653 C C . THR A 1 76 ? -21.716 2.697 38.266 1.00 58.03 76 THR A C 1
ATOM 655 O O . THR A 1 76 ? -21.312 3.696 37.671 1.00 58.03 76 THR A O 1
ATOM 658 N N . PRO A 1 77 ? -23.038 2.455 38.385 1.00 60.34 77 PRO A N 1
ATOM 659 C CA . PRO A 1 77 ? -24.073 3.321 37.799 1.00 60.34 77 PRO A CA 1
ATOM 660 C C . PRO A 1 77 ? -24.116 4.743 38.393 1.00 60.34 77 PRO A C 1
ATOM 662 O O . PRO A 1 77 ? -24.849 5.589 37.890 1.00 60.34 77 PRO A O 1
ATOM 665 N N . ALA A 1 78 ? -23.339 5.012 39.448 1.00 59.66 78 ALA A N 1
ATOM 666 C CA . ALA A 1 78 ? -23.199 6.323 40.077 1.00 59.66 78 ALA A CA 1
ATOM 667 C C . ALA A 1 78 ? -22.316 7.311 39.283 1.00 59.66 78 ALA A C 1
ATOM 669 O O . ALA A 1 78 ? -22.446 8.513 39.494 1.00 59.66 78 ALA A O 1
ATOM 670 N N . ASP A 1 79 ? -21.468 6.821 38.370 1.00 55.53 79 ASP A N 1
ATOM 671 C CA . ASP A 1 79 ? -20.549 7.636 37.551 1.00 55.53 79 ASP A CA 1
ATOM 672 C C . ASP A 1 79 ? -21.132 8.017 36.179 1.00 55.53 79 ASP A C 1
ATOM 674 O O . ASP A 1 79 ? -20.493 8.706 35.381 1.00 55.53 79 ASP A O 1
ATOM 678 N N . LEU A 1 80 ? -22.353 7.569 35.872 1.00 61.25 80 LEU A N 1
ATOM 679 C CA . LEU A 1 80 ? -23.066 8.053 34.697 1.00 61.25 80 LEU A CA 1
ATOM 680 C C . LEU A 1 80 ? -23.458 9.516 34.944 1.00 61.25 80 LEU A C 1
ATOM 682 O O . LEU A 1 80 ? -24.113 9.792 35.954 1.00 61.25 80 LEU A O 1
ATOM 686 N N . PRO A 1 81 ? -23.096 10.461 34.054 1.00 54.12 81 PRO A N 1
ATOM 687 C CA . PRO A 1 81 ? -23.543 11.837 34.195 1.00 54.12 81 PRO A CA 1
ATOM 688 C C . PRO A 1 81 ? -25.072 11.840 34.169 1.00 54.12 81 PRO A C 1
ATOM 690 O O . PRO A 1 81 ? -25.688 11.452 33.173 1.00 54.12 81 PRO A O 1
ATOM 693 N N . LYS A 1 82 ? -25.673 12.212 35.304 1.00 57.69 82 LYS A N 1
ATOM 694 C CA . LYS A 1 82 ? -27.119 12.393 35.426 1.00 57.69 82 LYS A CA 1
ATOM 695 C C . LYS A 1 82 ? -27.540 13.469 34.427 1.00 57.69 82 LYS A C 1
ATOM 697 O O . LYS A 1 82 ? -26.958 14.553 34.424 1.00 57.69 82 LYS A O 1
ATOM 702 N N . GLN A 1 83 ? -28.492 13.110 33.567 1.00 49.34 83 GLN A N 1
ATOM 703 C CA . GLN A 1 83 ? -29.236 14.057 32.737 1.00 49.34 83 GLN A CA 1
ATOM 704 C C . GLN A 1 83 ? -30.031 15.023 33.611 1.00 49.34 83 GLN A C 1
ATOM 706 O O . GLN A 1 83 ? -30.504 14.579 34.684 1.00 49.34 83 GLN A O 1
#

Sequence (83 aa):
MNWWNLLATPIVAFYAFACGRNAFRWAIYTLIFGFFAIIPLLFLRKRPIKDLTIPDWFYALVR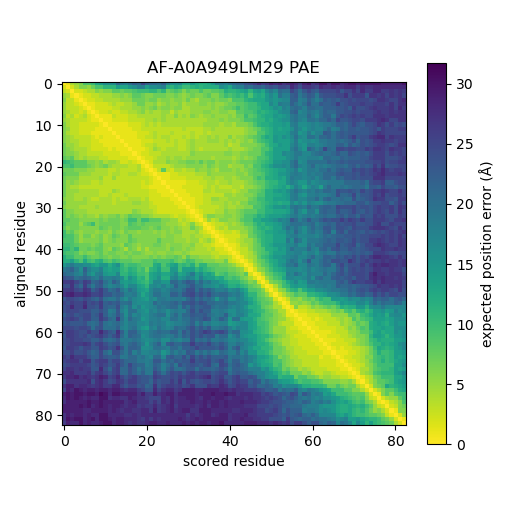RFRIKRELKQINTPADLPKQ